Protein AF-E0S920-F1 (afdb_monomer_lite)

pLDDT: mean 70.61, std 15.28, range [35.0, 89.88]

Secondary structure (DSSP, 8-state):
--HHHHHHH-STTT-HHHHHHHHHH--TTHHHHHHHHTGGGGGGS-HHHHHHHHHHHHHTT-HHHHHHHHHHS-HHHHHHHHHHHHTT--HHHHHHHHHHHHHS---TT--S-THHHHHHHHHHHHHHHHHHHHHHT-

Sequence (138 aa):
MNQDMISKMVPFLSKKSILMLYGITRDPKYPVYIIRRYKARLNIIPTGKAAMLIQRAVDMERNDLVMEYLCHVPPGRMTRILLKLAENIEPEKTQHMISDLKKSNFCLMCSSNNRCEVIVARIENIVKNIRSYAYHCK

Foldseek 3Di:
DDPVVVVVPPLPPPDPVVVVVCVVVVDPCVSLVVCVVCLVCLVVQDLLSLLVNLVSCLVVVVLLNNLSSLLSDDPVSSLSSLVSNLVVDDLVSLVVSLVVLVVDPSPPPPPPDCSSVVSSVSSVVSSVVVVVCVVVVD

Organism: Encephalitozoon intestinalis (strain ATCC 50506) (NCBI:txid876142)

Radius of gyration: 15.43 Å; chains: 1; bounding box: 40×39×41 Å

Structure (mmCIF, N/CA/C/O backbone):
data_AF-E0S920-F1
#
_entry.id   AF-E0S920-F1
#
loop_
_atom_site.group_PDB
_atom_site.id
_atom_site.type_symbol
_atom_site.label_atom_id
_atom_site.label_alt_id
_atom_site.label_comp_id
_atom_site.label_asym_id
_atom_site.label_entity_id
_atom_site.label_seq_id
_atom_site.pdbx_PDB_ins_code
_atom_site.Cartn_x
_atom_site.Cartn_y
_atom_site.Cartn_z
_atom_site.occupancy
_atom_site.B_iso_or_equiv
_atom_site.auth_seq_id
_atom_site.auth_comp_id
_atom_site.auth_asym_id
_atom_site.auth_atom_id
_atom_site.pdbx_PDB_model_num
ATOM 1 N N . MET A 1 1 ? 9.254 -13.923 -26.650 1.00 37.19 1 MET A N 1
ATOM 2 C CA . MET A 1 1 ? 9.203 -13.753 -25.177 1.00 37.19 1 MET A CA 1
ATOM 3 C C . MET A 1 1 ? 7.895 -13.042 -24.827 1.00 37.19 1 MET A C 1
ATOM 5 O O . MET A 1 1 ? 7.755 -11.861 -25.114 1.00 37.19 1 MET A O 1
ATOM 9 N N . ASN A 1 2 ? 6.897 -13.795 -24.349 1.00 35.16 2 ASN A N 1
ATOM 10 C CA . ASN A 1 2 ? 5.480 -13.401 -24.329 1.00 35.16 2 ASN A CA 1
ATOM 11 C C . ASN A 1 2 ? 5.179 -12.209 -23.403 1.00 35.16 2 ASN A C 1
ATOM 13 O O . ASN A 1 2 ? 5.317 -12.312 -22.182 1.00 35.16 2 ASN A O 1
ATOM 17 N N . GLN A 1 3 ? 4.652 -11.119 -23.976 1.00 35.22 3 GLN A N 1
ATOM 18 C CA . GLN A 1 3 ? 4.029 -9.996 -23.251 1.00 35.22 3 GLN A CA 1
ATOM 19 C C . GLN A 1 3 ? 2.905 -10.457 -22.299 1.00 35.22 3 GLN A C 1
ATOM 21 O O . GLN A 1 3 ? 2.606 -9.794 -21.307 1.00 35.22 3 GLN A O 1
ATOM 26 N N . ASP A 1 4 ? 2.368 -11.653 -22.531 1.00 36.84 4 ASP A N 1
ATOM 27 C CA . ASP A 1 4 ? 1.333 -12.284 -21.720 1.00 36.84 4 ASP A CA 1
ATOM 28 C C . ASP A 1 4 ? 1.841 -12.842 -20.367 1.00 36.84 4 ASP A C 1
ATOM 30 O O . ASP A 1 4 ? 1.094 -12.939 -19.398 1.00 36.84 4 ASP A O 1
ATOM 34 N N . MET A 1 5 ? 3.141 -13.133 -20.217 1.00 35.00 5 MET A N 1
ATOM 35 C CA . MET A 1 5 ? 3.720 -13.471 -18.899 1.00 35.00 5 MET A CA 1
ATOM 36 C C . MET A 1 5 ? 3.866 -12.234 -18.002 1.00 35.00 5 MET A C 1
ATOM 38 O O . MET A 1 5 ? 3.757 -12.312 -16.777 1.00 35.00 5 MET A O 1
ATOM 42 N N . ILE A 1 6 ? 4.075 -11.076 -18.625 1.00 37.22 6 ILE A N 1
ATOM 43 C CA . ILE A 1 6 ? 4.270 -9.789 -17.959 1.00 37.22 6 ILE A CA 1
ATOM 44 C C . ILE A 1 6 ? 2.939 -9.261 -17.415 1.00 37.22 6 ILE A C 1
ATOM 46 O O . ILE A 1 6 ? 2.887 -8.801 -16.275 1.00 37.22 6 ILE A O 1
ATOM 50 N N . SER A 1 7 ? 1.853 -9.395 -18.179 1.00 39.38 7 SER A N 1
ATOM 51 C CA . SER A 1 7 ? 0.493 -9.104 -17.707 1.00 39.38 7 SER A CA 1
ATOM 52 C C . SER A 1 7 ? 0.042 -10.091 -16.618 1.00 39.38 7 SER A C 1
ATOM 54 O O . SER A 1 7 ? -0.734 -9.730 -15.727 1.00 39.38 7 SER A O 1
ATOM 56 N N . LYS A 1 8 ? 0.562 -11.330 -16.632 1.00 41.28 8 LYS A N 1
ATOM 57 C CA . LYS A 1 8 ? 0.191 -12.382 -15.676 1.00 41.28 8 LYS A CA 1
ATOM 58 C C . LYS A 1 8 ? 0.922 -12.326 -14.331 1.00 41.28 8 LYS A C 1
ATOM 60 O O . LYS A 1 8 ? 0.288 -12.722 -13.354 1.00 41.28 8 LYS A O 1
ATOM 65 N N . MET A 1 9 ? 2.157 -11.821 -14.247 1.00 41.75 9 MET A N 1
ATOM 66 C CA . MET A 1 9 ? 2.924 -11.717 -12.986 1.00 41.75 9 MET A CA 1
ATOM 67 C C . MET A 1 9 ? 2.630 -10.455 -12.159 1.00 41.75 9 MET A C 1
ATOM 69 O O . MET A 1 9 ? 2.845 -10.447 -10.952 1.00 41.75 9 MET A O 1
ATOM 73 N N . VAL A 1 10 ? 2.111 -9.398 -12.786 1.00 43.41 10 VAL A N 1
ATOM 74 C CA . VAL A 1 10 ? 1.945 -8.072 -12.165 1.00 43.41 10 VAL A CA 1
ATOM 75 C C . VAL A 1 10 ? 0.647 -7.846 -11.348 1.00 43.41 10 VAL A C 1
ATOM 77 O O . VAL A 1 10 ? 0.608 -6.869 -10.599 1.00 43.41 10 VAL A O 1
ATOM 80 N N . PRO A 1 11 ? -0.404 -8.703 -11.339 1.00 44.12 11 PRO A N 1
ATOM 81 C CA . PRO A 1 11 ? -1.454 -8.604 -10.327 1.00 44.12 11 PRO A CA 1
ATOM 82 C C . PRO A 1 11 ? -0.956 -9.260 -9.030 1.00 44.12 11 PRO A C 1
ATOM 84 O O . PRO A 1 11 ? -1.393 -10.341 -8.628 1.00 44.12 11 PRO A O 1
ATOM 87 N N . PHE A 1 12 ? 0.011 -8.590 -8.411 1.00 55.72 12 PHE A N 1
ATOM 88 C CA . PHE A 1 12 ? 0.543 -8.890 -7.092 1.00 55.72 12 PHE A CA 1
ATOM 89 C C . PHE A 1 12 ? -0.587 -9.056 -6.079 1.00 55.72 12 PHE A C 1
ATOM 91 O O . PHE A 1 12 ? -1.567 -8.339 -6.153 1.00 55.72 12 PHE A O 1
ATOM 98 N N . LEU A 1 13 ? -0.467 -10.021 -5.165 1.00 47.47 13 LEU A N 1
ATOM 99 C CA . LEU A 1 13 ? -1.392 -10.309 -4.050 1.00 47.47 13 LEU A CA 1
ATOM 100 C C . LEU A 1 13 ? -2.750 -10.949 -4.392 1.00 47.47 13 LEU A C 1
ATOM 102 O O . LEU A 1 13 ? -3.493 -11.311 -3.486 1.00 47.47 13 LEU A O 1
ATOM 106 N N . SER A 1 14 ? -3.091 -11.176 -5.665 1.00 43.31 14 SER A N 1
ATOM 107 C CA . SER A 1 14 ? -4.359 -11.855 -6.021 1.00 43.31 14 SER A CA 1
ATOM 108 C C . SER A 1 14 ? -4.222 -13.224 -6.675 1.00 43.31 14 SER A C 1
ATOM 110 O O . SER A 1 14 ? -5.213 -13.944 -6.775 1.00 43.31 14 SER A O 1
ATOM 112 N N . LYS A 1 15 ? -3.015 -13.629 -7.082 1.00 45.66 15 LYS A N 1
ATOM 113 C CA . LYS A 1 15 ? -2.812 -14.902 -7.781 1.00 45.66 15 LYS A CA 1
ATOM 114 C C . LYS A 1 15 ? -2.183 -15.969 -6.894 1.00 45.66 15 LYS A C 1
ATOM 116 O O . LYS A 1 15 ? -1.077 -15.788 -6.385 1.00 45.66 15 LYS A O 1
ATOM 121 N N . LYS A 1 16 ? -2.850 -17.132 -6.838 1.00 48.25 16 LYS A N 1
ATOM 122 C CA . LYS A 1 16 ? -2.360 -18.382 -6.227 1.00 48.25 16 LYS A CA 1
ATOM 123 C C . LYS A 1 16 ? -0.924 -18.729 -6.645 1.00 48.25 16 LYS A C 1
ATOM 125 O O . LYS A 1 16 ? -0.192 -19.282 -5.843 1.00 48.25 16 LYS A O 1
ATOM 130 N N . SER A 1 17 ? -0.486 -18.345 -7.846 1.00 42.59 17 SER A N 1
ATOM 131 C CA . SER A 1 17 ? 0.857 -18.629 -8.370 1.00 42.59 17 SER A CA 1
ATOM 132 C C . SER A 1 17 ? 2.008 -17.961 -7.604 1.00 42.59 17 SER A C 1
ATOM 134 O O . SER A 1 17 ? 3.099 -18.517 -7.575 1.00 42.59 17 SER A O 1
ATOM 136 N N . ILE A 1 18 ? 1.805 -16.797 -6.971 1.00 51.28 18 ILE A N 1
ATOM 137 C CA . ILE A 1 18 ? 2.854 -16.161 -6.147 1.00 51.28 18 ILE A CA 1
ATOM 138 C C . ILE A 1 18 ? 2.881 -16.759 -4.737 1.00 51.28 18 ILE A C 1
ATOM 140 O O . ILE A 1 18 ? 3.962 -16.988 -4.208 1.00 51.28 18 ILE A O 1
ATOM 144 N N . LEU A 1 19 ? 1.719 -17.086 -4.158 1.00 51.38 19 LEU A N 1
ATOM 145 C CA . LEU A 1 19 ? 1.653 -17.876 -2.919 1.00 51.38 19 LEU A CA 1
ATOM 146 C C . LEU A 1 19 ? 2.282 -19.264 -3.118 1.00 51.38 19 LEU A C 1
ATOM 148 O O . LEU A 1 19 ? 2.999 -19.749 -2.251 1.00 51.38 19 LEU A O 1
ATOM 152 N N . MET A 1 20 ? 2.083 -19.863 -4.294 1.00 42.72 20 MET A N 1
ATOM 153 C CA . MET A 1 20 ? 2.719 -21.115 -4.699 1.00 42.72 20 MET A CA 1
ATOM 154 C C . MET A 1 20 ? 4.235 -20.952 -4.870 1.00 42.72 20 MET A C 1
ATOM 156 O O . MET A 1 20 ? 4.979 -21.809 -4.416 1.00 42.72 20 MET A O 1
ATOM 160 N N . LEU A 1 21 ? 4.714 -19.839 -5.440 1.00 43.28 21 LEU A N 1
ATOM 161 C CA . LEU A 1 21 ? 6.151 -19.538 -5.508 1.00 43.28 21 LEU A CA 1
ATOM 162 C C . LEU A 1 21 ? 6.765 -19.288 -4.127 1.00 43.28 21 LEU A C 1
ATOM 164 O O . LEU A 1 21 ? 7.860 -19.772 -3.894 1.00 43.28 21 LEU A O 1
ATOM 168 N N . TYR A 1 22 ? 6.069 -18.619 -3.203 1.00 48.78 22 TYR A N 1
ATOM 169 C CA . TYR A 1 22 ? 6.479 -18.538 -1.793 1.00 48.78 22 TYR A CA 1
ATOM 170 C C . TYR A 1 22 ? 6.554 -19.932 -1.151 1.00 48.78 22 TYR A C 1
ATOM 172 O O . TYR A 1 22 ? 7.521 -20.241 -0.461 1.00 48.78 22 TYR A O 1
ATOM 180 N N . GLY A 1 23 ? 5.588 -20.808 -1.447 1.00 47.50 23 GLY A N 1
ATOM 181 C CA . GLY A 1 23 ? 5.624 -22.211 -1.028 1.00 47.50 23 GLY A CA 1
ATOM 182 C C . GLY A 1 23 ? 6.806 -23.003 -1.607 1.00 47.50 23 GLY A C 1
ATOM 183 O O . GLY A 1 23 ? 7.342 -23.870 -0.923 1.00 47.50 23 GLY A O 1
ATOM 184 N N . ILE A 1 24 ? 7.243 -22.683 -2.832 1.00 44.62 24 ILE A N 1
ATOM 185 C CA . ILE A 1 24 ? 8.375 -23.331 -3.518 1.00 44.62 24 ILE A CA 1
ATOM 186 C C . ILE A 1 24 ? 9.725 -22.778 -3.037 1.00 44.62 24 ILE A C 1
ATOM 188 O O . ILE A 1 24 ? 10.650 -23.548 -2.803 1.00 44.62 24 ILE A O 1
ATOM 192 N N . THR A 1 25 ? 9.865 -21.457 -2.896 1.00 54.66 25 THR A N 1
ATOM 193 C CA . THR A 1 25 ? 11.141 -20.820 -2.535 1.00 54.66 25 THR A CA 1
ATOM 194 C C . THR A 1 25 ? 11.388 -20.798 -1.032 1.00 54.66 25 THR A C 1
ATOM 196 O O . THR A 1 25 ? 12.537 -20.661 -0.621 1.00 54.66 25 THR A O 1
ATOM 199 N N . ARG A 1 26 ? 10.327 -20.888 -0.212 1.00 58.44 26 ARG A N 1
ATOM 200 C CA . ARG A 1 26 ? 10.336 -20.654 1.245 1.00 58.44 26 ARG A CA 1
ATOM 201 C C . ARG A 1 26 ? 10.975 -19.323 1.667 1.00 58.44 26 ARG A C 1
ATOM 203 O O . ARG A 1 26 ? 11.236 -19.120 2.849 1.00 58.44 26 ARG A O 1
ATOM 210 N N . ASP A 1 27 ? 11.202 -18.403 0.731 1.00 65.44 27 ASP A N 1
ATOM 211 C CA . ASP A 1 27 ? 11.826 -17.114 1.006 1.00 65.44 27 ASP A CA 1
ATOM 212 C C . ASP A 1 27 ? 10.738 -16.048 1.234 1.00 65.44 27 ASP A C 1
ATOM 214 O O . ASP A 1 27 ? 10.072 -15.628 0.276 1.00 65.44 27 ASP A O 1
ATOM 218 N N . PRO A 1 28 ? 10.547 -15.563 2.478 1.00 64.44 28 PRO A N 1
ATOM 219 C CA . PRO A 1 28 ? 9.558 -14.532 2.789 1.00 64.44 28 PRO A CA 1
ATOM 220 C C . PRO A 1 28 ? 9.831 -13.195 2.094 1.00 64.44 28 PRO A C 1
ATOM 222 O O . PRO A 1 28 ? 8.894 -12.411 1.908 1.00 64.44 28 PRO A O 1
ATOM 225 N N . LYS A 1 29 ? 11.069 -12.953 1.647 1.00 71.38 29 LYS A N 1
ATOM 226 C CA . LYS A 1 29 ? 11.484 -11.734 0.944 1.00 71.38 29 LYS A CA 1
ATOM 227 C C . LYS A 1 29 ? 11.280 -11.820 -0.570 1.00 71.38 29 LYS A C 1
ATOM 229 O O . LYS A 1 29 ? 11.318 -10.789 -1.242 1.00 71.38 29 LYS A O 1
ATOM 234 N N . TYR A 1 30 ? 10.991 -13.002 -1.122 1.00 68.31 30 TYR A N 1
ATOM 235 C CA . TYR A 1 30 ? 10.772 -13.198 -2.561 1.00 68.31 30 TYR A CA 1
ATOM 236 C C . TYR A 1 30 ? 9.779 -12.197 -3.188 1.00 68.31 30 TYR A C 1
ATOM 238 O O . TYR A 1 30 ? 10.106 -11.601 -4.219 1.00 68.31 30 TYR A O 1
ATOM 246 N N . PRO A 1 31 ? 8.605 -11.914 -2.586 1.00 68.94 31 PRO A N 1
ATOM 247 C CA . PRO A 1 31 ? 7.665 -10.961 -3.173 1.00 68.94 31 PRO A CA 1
ATOM 248 C C . PRO A 1 31 ? 8.221 -9.525 -3.234 1.00 68.94 31 PRO A C 1
ATOM 250 O O . PRO A 1 31 ? 7.982 -8.831 -4.223 1.00 68.94 31 PRO A O 1
ATOM 253 N N . VAL A 1 32 ? 9.031 -9.108 -2.252 1.00 71.75 32 VAL A N 1
ATOM 254 C CA . VAL A 1 32 ? 9.720 -7.802 -2.237 1.00 71.75 32 VAL A CA 1
ATOM 255 C C . VAL A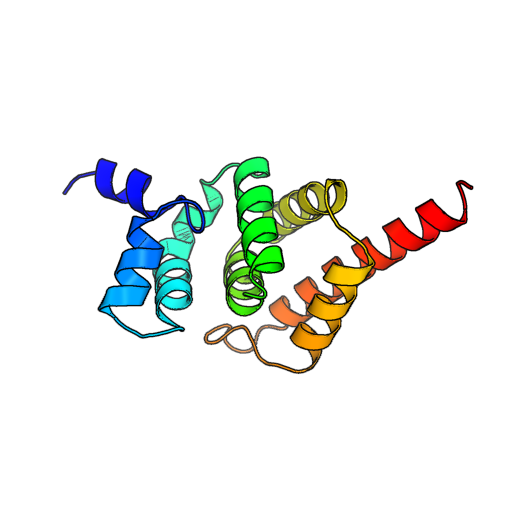 1 32 ? 10.679 -7.690 -3.428 1.00 71.75 32 VAL A C 1
ATOM 257 O O . VAL A 1 32 ? 10.653 -6.704 -4.170 1.00 71.75 32 VAL A O 1
ATOM 260 N N . TYR A 1 33 ? 11.474 -8.735 -3.691 1.00 70.88 33 TYR A N 1
ATOM 261 C CA . TYR A 1 33 ? 12.396 -8.762 -4.833 1.00 70.88 33 TYR A CA 1
ATOM 262 C C . TYR A 1 33 ? 11.679 -8.613 -6.178 1.00 70.88 33 TYR A C 1
ATOM 264 O O . TYR A 1 33 ? 12.175 -7.927 -7.078 1.00 70.88 33 TYR A O 1
ATOM 272 N N . ILE A 1 34 ? 10.503 -9.227 -6.331 1.00 68.62 34 ILE A N 1
ATOM 273 C CA . ILE A 1 34 ? 9.734 -9.133 -7.573 1.00 68.62 34 ILE A CA 1
ATOM 274 C C . ILE A 1 34 ? 9.169 -7.709 -7.752 1.00 68.62 34 ILE A C 1
ATOM 276 O O . ILE A 1 34 ? 9.266 -7.177 -8.859 1.00 68.62 34 ILE A O 1
ATOM 280 N N . ILE A 1 35 ? 8.665 -7.045 -6.698 1.00 70.81 35 ILE A N 1
ATOM 281 C CA . ILE A 1 35 ? 8.203 -5.638 -6.781 1.00 70.81 35 ILE A CA 1
ATOM 282 C C . ILE A 1 35 ? 9.340 -4.750 -7.289 1.00 70.81 35 ILE A C 1
ATOM 284 O O . ILE A 1 35 ? 9.169 -4.000 -8.254 1.00 70.81 35 ILE A O 1
ATOM 288 N N . ARG A 1 36 ? 10.532 -4.907 -6.708 1.00 71.56 36 ARG A N 1
ATOM 289 C CA . ARG A 1 36 ? 11.733 -4.173 -7.112 1.00 71.56 36 ARG A CA 1
ATOM 290 C C . ARG A 1 36 ? 12.100 -4.418 -8.575 1.00 71.56 36 ARG A C 1
ATOM 292 O O . ARG A 1 36 ? 12.338 -3.463 -9.318 1.00 71.56 36 ARG A O 1
ATOM 299 N N . ARG A 1 37 ? 12.134 -5.684 -9.009 1.00 71.25 37 ARG A N 1
ATOM 300 C CA . ARG A 1 37 ? 12.496 -6.066 -10.387 1.00 71.25 37 ARG A CA 1
ATOM 301 C C . ARG A 1 37 ? 11.558 -5.447 -11.422 1.00 71.25 37 ARG A C 1
ATOM 303 O O . ARG A 1 37 ? 11.991 -5.127 -12.526 1.00 71.25 37 ARG A O 1
ATOM 310 N N . TYR A 1 38 ? 10.295 -5.243 -11.061 1.00 70.88 38 TYR A N 1
ATOM 311 C CA . TYR A 1 38 ? 9.275 -4.697 -11.952 1.00 70.88 38 TYR A CA 1
ATOM 312 C C . TYR A 1 38 ? 8.844 -3.267 -11.596 1.00 70.88 38 TYR A C 1
ATOM 314 O O . TYR A 1 38 ? 7.795 -2.822 -12.064 1.00 70.88 38 TYR A O 1
ATOM 322 N N . LYS A 1 39 ? 9.672 -2.504 -10.861 1.00 73.62 39 LYS A N 1
ATOM 323 C CA . LYS A 1 39 ? 9.363 -1.130 -10.416 1.00 73.62 39 LYS A CA 1
ATOM 324 C C . LYS A 1 39 ? 8.876 -0.199 -11.534 1.00 73.62 39 LYS A C 1
ATOM 326 O O . LYS A 1 39 ? 7.908 0.533 -11.360 1.00 73.62 39 LYS A O 1
ATOM 331 N N . ALA A 1 40 ? 9.474 -0.292 -12.726 1.00 69.44 40 ALA A N 1
ATOM 332 C CA . ALA A 1 40 ? 9.106 0.527 -13.887 1.00 69.44 40 ALA A CA 1
ATOM 333 C C . ALA A 1 40 ? 7.659 0.292 -14.365 1.00 69.44 40 ALA A C 1
ATOM 335 O O . ALA A 1 40 ? 7.064 1.151 -15.009 1.00 69.44 40 ALA A O 1
ATOM 336 N N . ARG A 1 41 ? 7.073 -0.865 -14.034 1.00 69.56 41 ARG A N 1
ATOM 337 C CA . ARG A 1 41 ? 5.721 -1.265 -14.447 1.00 69.56 41 ARG A CA 1
ATOM 338 C C . ARG A 1 41 ? 4.650 -0.968 -13.403 1.00 69.56 41 ARG A C 1
ATOM 340 O O . ARG A 1 41 ? 3.468 -1.047 -13.728 1.00 69.56 41 ARG A O 1
ATOM 347 N N . LEU A 1 42 ? 5.027 -0.566 -12.187 1.00 69.94 42 LEU A N 1
ATOM 348 C CA . LEU A 1 42 ? 4.069 -0.205 -11.132 1.00 69.94 42 LEU A CA 1
ATOM 349 C C . LEU A 1 42 ? 3.188 0.988 -11.543 1.00 69.94 42 LEU A C 1
ATOM 351 O O . LEU A 1 42 ? 2.031 1.099 -11.138 1.00 69.94 42 LEU A O 1
ATOM 355 N N . ASN A 1 43 ? 3.699 1.839 -12.437 1.00 70.69 43 ASN A N 1
ATOM 356 C CA . ASN A 1 43 ? 2.977 2.987 -12.990 1.00 70.69 43 ASN A CA 1
ATOM 357 C C . ASN A 1 43 ? 1.870 2.624 -13.983 1.00 70.69 43 ASN A C 1
ATOM 359 O O . ASN A 1 43 ? 1.048 3.477 -14.313 1.00 70.69 43 ASN A O 1
ATOM 363 N N . ILE A 1 44 ? 1.825 1.377 -14.443 1.00 75.44 44 ILE A N 1
ATOM 364 C CA . ILE A 1 44 ? 0.837 0.909 -15.418 1.00 75.44 44 ILE A CA 1
ATOM 365 C C . ILE A 1 44 ? -0.406 0.360 -14.695 1.00 75.44 44 ILE A C 1
ATOM 367 O O . ILE A 1 44 ? -1.503 0.367 -15.243 1.00 75.44 44 ILE A O 1
ATOM 371 N N . ILE A 1 45 ? -0.271 -0.066 -13.433 1.00 74.00 45 ILE A N 1
ATOM 372 C CA . ILE A 1 45 ? -1.358 -0.675 -12.649 1.00 74.0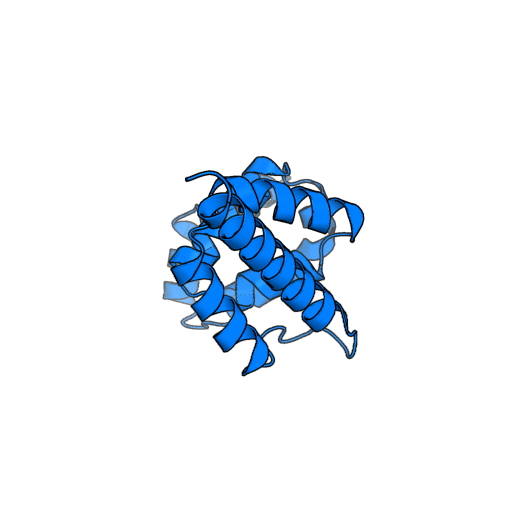0 45 ILE A CA 1
ATOM 373 C C . ILE A 1 45 ? -2.394 0.387 -12.256 1.00 74.00 45 ILE A C 1
ATOM 375 O O . ILE A 1 45 ? -2.036 1.262 -11.471 1.00 74.00 45 ILE A O 1
ATOM 379 N N . PRO A 1 46 ? -3.666 0.316 -12.688 1.00 82.75 46 PRO A N 1
ATOM 380 C CA . PRO A 1 46 ? -4.683 1.318 -12.353 1.00 82.75 46 PRO A CA 1
ATOM 381 C C . PRO A 1 46 ? -4.755 1.634 -10.852 1.00 82.75 46 PRO A C 1
ATOM 383 O O . PRO A 1 46 ? -4.661 0.726 -10.028 1.00 82.75 46 PRO A O 1
ATOM 386 N N . THR A 1 47 ? -4.958 2.906 -10.490 1.00 84.44 47 THR A N 1
ATOM 387 C CA . THR A 1 47 ? -4.925 3.384 -9.092 1.00 84.44 47 THR A CA 1
ATOM 388 C C . THR A 1 47 ? -5.843 2.585 -8.166 1.00 84.44 47 THR A C 1
ATOM 390 O O . THR A 1 47 ? -5.402 2.170 -7.100 1.00 84.44 47 THR A O 1
ATOM 393 N N . GLY A 1 48 ? -7.085 2.307 -8.583 1.00 79.00 48 GLY A N 1
ATOM 394 C CA . GLY A 1 48 ? -8.028 1.514 -7.783 1.00 79.00 48 GLY A CA 1
ATOM 395 C C . GLY A 1 48 ? -7.551 0.082 -7.545 1.00 79.00 48 GLY A C 1
ATOM 396 O O . GLY A 1 48 ? -7.629 -0.425 -6.431 1.00 79.00 48 GLY A O 1
ATOM 397 N N . LYS A 1 49 ? -6.952 -0.543 -8.566 1.00 76.88 49 LYS A N 1
ATOM 398 C CA . LYS A 1 49 ? -6.349 -1.870 -8.424 1.00 76.88 49 LYS A CA 1
ATOM 399 C C . LYS A 1 49 ? -5.150 -1.820 -7.480 1.00 76.88 49 LYS A C 1
ATOM 401 O O . LYS A 1 49 ? -5.058 -2.661 -6.603 1.00 76.88 49 LYS A O 1
ATOM 406 N N . ALA A 1 50 ? -4.267 -0.833 -7.619 1.00 80.19 50 ALA A N 1
ATOM 407 C CA . ALA A 1 50 ? -3.122 -0.662 -6.725 1.00 80.19 50 ALA A CA 1
ATOM 408 C C . ALA A 1 50 ? -3.549 -0.479 -5.257 1.00 80.19 50 ALA A C 1
ATOM 410 O O . ALA A 1 50 ? -2.976 -1.123 -4.385 1.00 80.19 50 ALA A O 1
ATOM 411 N N . ALA A 1 51 ? -4.581 0.330 -4.998 1.00 82.38 51 ALA A N 1
ATOM 412 C CA . ALA A 1 51 ? -5.152 0.504 -3.664 1.00 82.38 51 ALA A CA 1
ATOM 413 C C . ALA A 1 51 ? -5.694 -0.820 -3.101 1.00 82.38 51 ALA A C 1
ATOM 415 O O . ALA A 1 51 ? -5.316 -1.210 -2.006 1.00 82.38 51 ALA A O 1
ATOM 416 N N . MET A 1 52 ? -6.477 -1.573 -3.879 1.00 78.81 52 MET A N 1
ATOM 417 C CA . MET A 1 52 ? -6.975 -2.892 -3.464 1.00 78.81 52 MET A CA 1
ATOM 418 C C . MET A 1 52 ? -5.838 -3.877 -3.137 1.00 78.81 52 MET A C 1
ATOM 420 O O . MET A 1 52 ? -5.924 -4.638 -2.177 1.00 78.81 52 MET A O 1
ATOM 424 N N . LEU A 1 53 ? -4.763 -3.875 -3.933 1.00 74.50 53 LEU A N 1
ATOM 425 C CA . LEU A 1 53 ? -3.607 -4.734 -3.678 1.00 74.50 53 LEU A CA 1
ATOM 426 C C . LEU A 1 53 ? -2.895 -4.336 -2.385 1.00 74.50 53 LEU A C 1
ATOM 428 O O . LEU A 1 53 ? -2.590 -5.204 -1.577 1.00 74.50 53 LEU A O 1
ATOM 432 N N . ILE A 1 54 ? -2.670 -3.042 -2.170 1.00 79.19 54 ILE A N 1
ATOM 433 C CA . ILE A 1 54 ? -2.055 -2.552 -0.935 1.00 79.19 54 ILE A CA 1
ATOM 434 C C . ILE A 1 54 ? -2.929 -2.891 0.271 1.00 79.19 54 ILE A C 1
ATOM 436 O O . ILE A 1 54 ? -2.394 -3.413 1.239 1.00 79.19 54 ILE A O 1
ATOM 440 N N . GLN A 1 55 ? -4.249 -2.698 0.191 1.00 77.25 55 GLN A N 1
ATOM 441 C CA . GLN A 1 55 ? -5.164 -3.070 1.271 1.00 77.25 55 GLN A CA 1
ATOM 442 C C . GLN A 1 55 ? -5.027 -4.551 1.627 1.00 77.25 55 GLN A C 1
ATOM 444 O O . GLN A 1 55 ? -4.847 -4.889 2.788 1.00 77.25 55 GLN A O 1
ATOM 449 N N . ARG A 1 56 ? -4.967 -5.437 0.627 1.00 73.19 56 ARG A N 1
ATOM 450 C CA . ARG A 1 56 ? -4.743 -6.862 0.888 1.00 73.19 56 ARG A CA 1
ATOM 451 C C . ARG A 1 56 ? -3.387 -7.146 1.548 1.00 73.19 56 ARG A C 1
ATOM 453 O O . ARG A 1 56 ? -3.295 -8.075 2.338 1.00 73.19 56 ARG A O 1
ATOM 460 N N . ALA A 1 57 ? -2.331 -6.395 1.229 1.00 74.69 57 ALA A N 1
ATOM 461 C CA . ALA A 1 57 ? -1.060 -6.529 1.946 1.00 74.69 57 ALA A CA 1
ATOM 462 C C . ALA A 1 57 ? -1.187 -6.101 3.414 1.00 74.69 57 ALA A C 1
ATOM 464 O O . ALA A 1 57 ? -0.618 -6.776 4.266 1.00 74.69 57 ALA A O 1
ATOM 465 N N . VAL A 1 58 ? -1.949 -5.039 3.700 1.00 75.50 58 VAL A N 1
ATOM 466 C CA . VAL A 1 58 ? -2.266 -4.609 5.073 1.00 75.50 58 VAL A CA 1
ATOM 467 C C . VAL A 1 58 ? -3.031 -5.702 5.815 1.00 75.50 58 VAL A C 1
ATOM 469 O O . VAL A 1 58 ? -2.635 -6.073 6.913 1.00 75.50 58 VAL A O 1
ATOM 472 N N . ASP A 1 59 ? -4.056 -6.285 5.190 1.00 70.81 59 ASP A N 1
ATOM 473 C CA . ASP A 1 59 ? -4.860 -7.363 5.785 1.00 70.81 59 ASP A CA 1
ATOM 474 C C . ASP A 1 59 ? -4.035 -8.635 6.063 1.00 70.81 59 ASP A C 1
ATOM 476 O O . ASP A 1 59 ? -4.401 -9.451 6.903 1.00 70.81 59 ASP A O 1
ATOM 480 N N . MET A 1 60 ? -2.925 -8.818 5.342 1.00 70.62 60 MET A N 1
ATOM 481 C CA . MET A 1 60 ? -1.969 -9.912 5.536 1.00 70.62 60 MET A CA 1
ATOM 482 C C . MET A 1 60 ? -0.802 -9.541 6.467 1.00 70.62 60 MET A C 1
ATOM 484 O O . MET A 1 60 ? 0.150 -10.315 6.556 1.00 70.62 60 MET A O 1
ATOM 488 N N . GLU A 1 61 ? -0.817 -8.350 7.075 1.00 73.75 61 GLU A N 1
ATOM 489 C CA . GLU A 1 61 ? 0.272 -7.808 7.907 1.00 73.75 61 GLU A CA 1
ATOM 490 C C . GLU A 1 61 ? 1.628 -7.731 7.167 1.00 73.75 61 GLU A C 1
ATOM 492 O O . GLU A 1 61 ? 2.712 -7.708 7.752 1.00 73.75 61 GLU A O 1
ATOM 497 N N . ARG A 1 62 ? 1.590 -7.661 5.830 1.00 74.31 62 ARG A N 1
ATOM 498 C CA . ARG A 1 62 ? 2.762 -7.574 4.945 1.00 74.31 62 ARG A CA 1
ATOM 499 C C . ARG A 1 62 ? 3.158 -6.127 4.687 1.00 74.31 62 ARG A C 1
ATOM 501 O O . ARG A 1 62 ? 3.159 -5.640 3.552 1.00 74.31 62 ARG A O 1
ATOM 508 N N . ASN A 1 63 ? 3.527 -5.450 5.769 1.00 77.69 63 ASN A N 1
ATOM 509 C CA . ASN A 1 63 ? 3.933 -4.042 5.786 1.00 77.69 63 ASN A CA 1
ATOM 510 C C . ASN A 1 63 ? 5.169 -3.773 4.907 1.00 77.69 63 ASN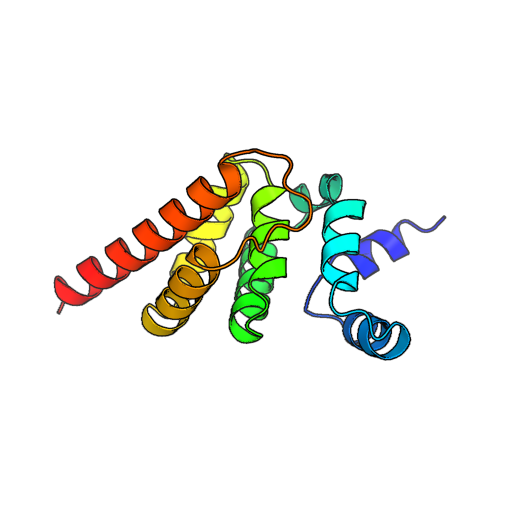 A C 1
ATOM 512 O O . ASN A 1 63 ? 5.296 -2.706 4.306 1.00 77.69 63 ASN A O 1
ATOM 516 N N . ASP A 1 64 ? 6.035 -4.774 4.747 1.00 73.69 64 ASP A N 1
ATOM 517 C CA . ASP A 1 64 ? 7.161 -4.769 3.811 1.00 73.69 64 ASP A CA 1
ATOM 518 C C . ASP A 1 64 ? 6.725 -4.557 2.353 1.00 73.69 64 ASP A C 1
ATOM 520 O O . ASP A 1 64 ? 7.328 -3.765 1.630 1.00 73.69 64 ASP A O 1
ATOM 524 N N . LEU A 1 65 ? 5.636 -5.199 1.920 1.00 76.56 65 LEU A N 1
ATOM 525 C CA . LEU A 1 65 ? 5.118 -5.070 0.555 1.00 76.56 65 LEU A CA 1
ATOM 526 C C . LEU A 1 65 ? 4.430 -3.730 0.322 1.00 76.56 65 LEU A C 1
ATOM 528 O O . LEU A 1 65 ? 4.574 -3.152 -0.758 1.00 76.56 65 LEU A O 1
ATOM 532 N N . VAL A 1 66 ? 3.711 -3.233 1.330 1.00 80.56 66 VAL A N 1
ATOM 533 C CA . VAL A 1 66 ? 3.095 -1.900 1.304 1.00 80.56 66 VAL A CA 1
ATOM 534 C C . VAL A 1 66 ? 4.173 -0.843 1.079 1.00 80.56 66 VAL A C 1
ATOM 536 O O . VAL A 1 66 ? 4.069 -0.031 0.154 1.00 80.56 66 VAL A O 1
ATOM 539 N N . MET A 1 67 ? 5.242 -0.900 1.876 1.00 82.62 67 MET A N 1
ATOM 540 C CA . MET A 1 67 ? 6.344 0.052 1.789 1.00 82.62 67 MET A CA 1
ATOM 541 C C . MET A 1 67 ? 7.114 -0.070 0.486 1.00 82.62 67 MET A C 1
ATOM 543 O O . MET A 1 67 ? 7.312 0.940 -0.186 1.00 82.62 67 MET A O 1
ATOM 547 N N . GLU A 1 68 ? 7.503 -1.281 0.082 1.00 79.19 68 GLU A N 1
ATOM 548 C CA . GLU A 1 68 ? 8.253 -1.476 -1.159 1.00 79.19 68 GLU A CA 1
ATOM 549 C C . GLU A 1 68 ? 7.450 -0.954 -2.363 1.00 79.19 68 GLU A C 1
ATOM 551 O O . GLU A 1 68 ? 7.984 -0.248 -3.218 1.00 79.19 68 GLU A O 1
ATOM 556 N N . TYR A 1 69 ? 6.139 -1.212 -2.414 1.00 81.94 69 TYR A N 1
ATOM 557 C CA . TYR A 1 69 ? 5.293 -0.720 -3.499 1.00 81.94 69 TYR A CA 1
ATOM 558 C C . TYR A 1 69 ? 5.200 0.813 -3.512 1.00 81.94 69 TYR A C 1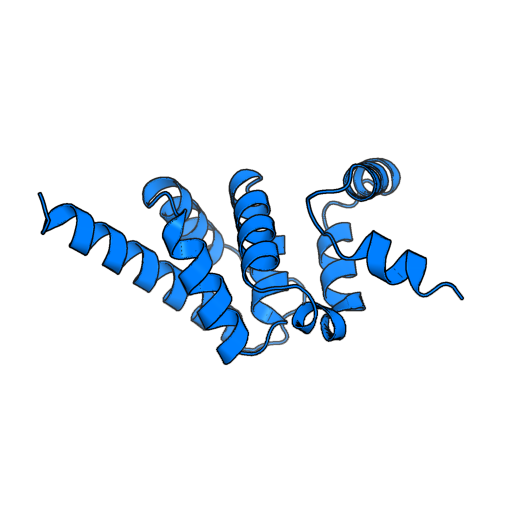
ATOM 560 O O . TYR A 1 69 ? 5.432 1.444 -4.550 1.00 81.94 69 TYR A O 1
ATOM 568 N N . LEU A 1 70 ? 4.859 1.429 -2.374 1.00 85.31 70 LEU A N 1
ATOM 569 C CA . LEU A 1 70 ? 4.659 2.878 -2.272 1.00 85.31 70 LEU A CA 1
ATOM 570 C C . LEU A 1 70 ? 5.963 3.664 -2.484 1.00 85.31 70 LEU A C 1
ATOM 572 O O . LEU A 1 70 ? 5.947 4.743 -3.083 1.00 85.31 70 LEU A O 1
ATOM 576 N N . CYS A 1 71 ? 7.102 3.105 -2.077 1.00 84.31 71 CYS A N 1
ATOM 577 C CA . CYS A 1 71 ? 8.416 3.702 -2.296 1.00 84.31 71 CYS A CA 1
ATOM 578 C C . CYS A 1 71 ? 8.812 3.765 -3.776 1.00 84.31 71 CYS A C 1
ATOM 580 O O . CYS A 1 71 ? 9.513 4.695 -4.177 1.00 84.31 71 CYS A O 1
ATOM 582 N N . HIS A 1 72 ? 8.351 2.832 -4.610 1.00 80.62 72 HIS A N 1
ATOM 583 C CA . HIS A 1 72 ? 8.752 2.775 -6.022 1.00 80.62 72 HIS A CA 1
ATOM 584 C C . HIS A 1 72 ? 7.791 3.478 -6.990 1.00 80.62 72 HIS A C 1
ATOM 586 O O . HIS A 1 72 ? 8.140 3.668 -8.156 1.00 80.62 72 HIS A O 1
ATOM 592 N N . VAL A 1 73 ? 6.609 3.912 -6.541 1.00 83.56 73 VAL A N 1
ATOM 593 C CA . VAL A 1 73 ? 5.674 4.697 -7.372 1.00 83.56 73 VAL A CA 1
ATOM 594 C C . VAL A 1 73 ? 5.924 6.207 -7.251 1.00 83.56 73 VAL A C 1
ATOM 596 O O . VAL A 1 73 ? 6.216 6.681 -6.158 1.00 83.56 73 VAL A O 1
ATOM 599 N N . PRO A 1 74 ? 5.773 7.016 -8.320 1.00 86.38 74 PRO A N 1
ATOM 600 C CA . PRO A 1 74 ? 5.959 8.467 -8.294 1.00 86.38 74 PRO A CA 1
ATOM 601 C C . PRO A 1 74 ? 5.098 9.177 -7.234 1.00 86.38 74 PRO A C 1
ATOM 603 O O . PRO A 1 74 ? 3.963 8.751 -7.009 1.00 86.38 74 PRO A O 1
ATOM 606 N N . PRO A 1 75 ? 5.552 10.304 -6.645 1.00 85.81 75 PRO A N 1
ATOM 607 C CA . PRO A 1 75 ? 4.864 10.958 -5.521 1.00 85.81 75 PRO A CA 1
ATOM 608 C C . PRO A 1 75 ? 3.403 11.350 -5.798 1.00 85.81 75 PRO A C 1
ATOM 610 O O . PRO A 1 75 ? 2.524 11.160 -4.953 1.00 85.81 75 PRO A O 1
ATOM 613 N N . GLY A 1 76 ? 3.114 11.848 -7.006 1.00 87.81 76 GLY A N 1
ATOM 614 C CA . GLY A 1 76 ? 1.745 12.179 -7.412 1.00 87.81 76 GLY A CA 1
ATOM 615 C C . GLY A 1 76 ? 0.847 10.942 -7.506 1.00 87.81 76 GLY A C 1
ATOM 616 O O . GLY A 1 76 ? -0.307 10.971 -7.083 1.00 87.81 76 GLY A O 1
ATOM 617 N N . ARG A 1 77 ? 1.388 9.818 -7.993 1.00 87.88 77 ARG A N 1
ATOM 618 C CA . ARG A 1 77 ? 0.662 8.544 -8.064 1.00 87.88 77 ARG A CA 1
ATOM 619 C C . ARG A 1 77 ? 0.446 7.951 -6.676 1.00 87.88 77 ARG A C 1
ATOM 621 O O . ARG A 1 77 ? -0.665 7.534 -6.374 1.00 87.88 77 ARG A O 1
ATOM 628 N N . MET A 1 78 ? 1.483 7.960 -5.842 1.00 89.69 78 MET A N 1
ATOM 629 C CA . MET A 1 78 ? 1.430 7.541 -4.442 1.00 89.69 78 MET A CA 1
ATOM 630 C C . MET A 1 78 ? 0.289 8.248 -3.708 1.00 89.69 78 MET A C 1
ATOM 632 O O . MET A 1 78 ? -0.549 7.588 -3.111 1.00 89.69 78 MET A O 1
ATOM 636 N N . THR A 1 79 ? 0.195 9.576 -3.834 1.00 88.75 79 THR A N 1
ATOM 637 C CA . THR A 1 79 ? -0.883 10.364 -3.212 1.00 88.75 79 THR A CA 1
ATOM 638 C C . THR A 1 79 ? -2.268 9.894 -3.659 1.00 88.75 79 THR A C 1
ATOM 640 O O . THR A 1 79 ? -3.131 9.673 -2.820 1.00 88.75 79 THR A O 1
ATOM 643 N N . ARG A 1 80 ? -2.485 9.671 -4.963 1.00 89.88 80 ARG A N 1
ATOM 644 C CA . ARG A 1 80 ? -3.779 9.177 -5.473 1.00 89.88 80 ARG A CA 1
ATOM 645 C C . ARG A 1 80 ? -4.115 7.775 -4.964 1.00 89.88 80 ARG A C 1
ATOM 647 O O . ARG A 1 80 ? -5.274 7.496 -4.685 1.00 89.88 80 ARG A O 1
ATOM 654 N N . ILE A 1 81 ? -3.116 6.900 -4.856 1.00 88.44 81 ILE A N 1
ATOM 655 C CA . ILE A 1 81 ? -3.285 5.550 -4.306 1.00 88.44 81 ILE A CA 1
ATOM 656 C C . ILE A 1 81 ? -3.661 5.630 -2.823 1.00 88.44 81 ILE A C 1
ATOM 658 O O . ILE A 1 81 ? -4.606 4.971 -2.412 1.00 88.44 81 ILE A O 1
ATOM 662 N N . LEU A 1 82 ? -2.969 6.465 -2.044 1.00 88.50 82 LEU A N 1
ATOM 663 C CA . LEU A 1 82 ? -3.245 6.677 -0.622 1.00 88.50 82 LEU A CA 1
ATOM 664 C C . LEU A 1 82 ? -4.635 7.280 -0.376 1.00 88.50 82 LEU A C 1
ATOM 666 O O . LEU A 1 82 ? -5.338 6.828 0.519 1.00 88.50 82 LEU A O 1
ATOM 670 N N . LEU A 1 83 ? -5.064 8.243 -1.195 1.00 87.69 83 LEU A N 1
ATOM 671 C CA . LEU A 1 83 ? -6.429 8.780 -1.134 1.00 87.69 83 LEU A CA 1
ATOM 672 C C . LEU A 1 83 ? -7.473 7.701 -1.437 1.00 87.69 83 LEU A C 1
ATOM 674 O O . LEU A 1 83 ? -8.495 7.634 -0.769 1.00 87.69 83 LEU A O 1
ATOM 678 N N . LYS A 1 84 ? -7.201 6.824 -2.410 1.00 88.44 84 LYS A N 1
ATOM 679 C CA . LYS A 1 84 ? -8.108 5.717 -2.731 1.00 88.44 84 LYS A CA 1
ATOM 680 C C . LYS A 1 84 ? -8.133 4.641 -1.642 1.00 88.44 84 LYS A C 1
ATOM 682 O O . LYS A 1 84 ? -9.167 4.026 -1.415 1.00 88.44 84 LYS A O 1
ATOM 687 N N . LEU A 1 85 ? -7.008 4.422 -0.965 1.00 85.19 85 LEU A N 1
ATOM 688 C CA . LEU A 1 85 ? -6.931 3.567 0.221 1.00 85.19 85 LEU A CA 1
ATOM 689 C C . LEU A 1 85 ? -7.761 4.141 1.370 1.00 85.19 85 LEU A C 1
ATOM 691 O O . LEU A 1 85 ? -8.489 3.388 2.001 1.00 85.19 85 LEU A O 1
ATOM 695 N N . ALA A 1 86 ? -7.711 5.460 1.589 1.00 83.50 86 ALA A N 1
ATOM 696 C CA . ALA A 1 86 ? -8.449 6.150 2.649 1.00 83.50 86 ALA A CA 1
ATOM 697 C C . ALA A 1 86 ? -9.957 5.855 2.653 1.00 83.50 86 ALA A C 1
ATOM 699 O O . ALA A 1 86 ? -10.553 5.815 3.723 1.00 83.50 86 ALA A O 1
ATOM 700 N N . GLU A 1 87 ? -10.553 5.586 1.489 1.00 82.94 87 GLU A N 1
ATOM 701 C CA . GLU A 1 87 ? -11.966 5.198 1.365 1.00 82.94 87 GLU A CA 1
ATOM 702 C C . GLU A 1 87 ? -12.307 3.869 2.068 1.00 82.94 87 GLU A C 1
ATOM 704 O O . GLU A 1 87 ? -13.464 3.639 2.396 1.00 82.94 87 GLU A O 1
ATOM 709 N N . ASN A 1 88 ? -11.322 2.992 2.284 1.00 78.00 88 ASN A N 1
ATOM 710 C CA . ASN A 1 88 ? -11.510 1.639 2.822 1.00 78.00 88 ASN A CA 1
ATOM 711 C C . ASN A 1 88 ? -10.692 1.389 4.101 1.00 78.00 88 ASN A C 1
ATOM 713 O O . ASN A 1 88 ? -10.603 0.256 4.569 1.00 78.00 88 ASN A O 1
ATOM 717 N N . ILE A 1 89 ? -10.052 2.427 4.647 1.00 79.31 89 ILE A N 1
ATOM 718 C CA . ILE A 1 89 ? -9.168 2.300 5.804 1.00 79.31 89 ILE A CA 1
ATOM 719 C C . ILE A 1 89 ? -9.989 2.123 7.083 1.00 79.31 89 ILE A C 1
ATOM 721 O O . ILE A 1 89 ? -10.781 2.985 7.460 1.00 79.31 89 ILE A O 1
ATOM 725 N N . GLU A 1 90 ? -9.703 1.045 7.811 1.00 81.62 90 GLU A N 1
ATOM 726 C CA . GLU A 1 90 ? -10.067 0.916 9.219 1.00 81.62 90 GLU A CA 1
ATOM 727 C C . GLU A 1 90 ? -9.007 1.637 10.079 1.00 81.62 90 GLU A C 1
ATOM 729 O O . GLU A 1 90 ? -7.832 1.231 10.083 1.00 81.62 90 GLU A O 1
ATOM 734 N N . PRO A 1 91 ? -9.365 2.714 10.811 1.00 77.88 91 PRO A N 1
ATOM 735 C CA . PRO A 1 91 ? -8.393 3.552 11.518 1.00 77.88 91 PRO A CA 1
ATOM 736 C C . PRO A 1 91 ? -7.611 2.825 12.616 1.00 77.88 91 PRO A C 1
ATOM 738 O O . PRO A 1 91 ? -6.528 3.271 12.990 1.00 77.88 91 PRO A O 1
ATOM 741 N N . GLU A 1 92 ? -8.160 1.751 13.177 1.00 78.81 92 GLU A N 1
ATOM 742 C CA . GLU A 1 92 ? -7.535 0.966 14.247 1.00 78.81 92 GLU A CA 1
ATOM 743 C C . GLU A 1 92 ? -6.445 0.044 13.690 1.00 78.81 92 GLU A C 1
ATOM 745 O O . GLU A 1 92 ? -5.283 0.165 14.082 1.00 78.81 92 GLU A O 1
ATOM 750 N N . LYS A 1 93 ? -6.780 -0.778 12.684 1.00 75.19 93 LYS A N 1
ATOM 751 C CA . LYS A 1 93 ? -5.821 -1.648 11.975 1.00 75.19 93 LYS A CA 1
ATOM 752 C C . LYS A 1 93 ? -4.675 -0.852 11.353 1.00 75.19 93 LYS A C 1
ATOM 754 O O . LYS A 1 93 ? -3.508 -1.224 11.453 1.00 75.19 93 LYS A O 1
ATOM 759 N N . THR A 1 94 ? -4.994 0.298 10.763 1.00 78.69 94 THR A N 1
ATOM 760 C CA . THR A 1 94 ? -3.989 1.146 10.103 1.00 78.69 94 THR A CA 1
ATOM 761 C C . THR A 1 94 ? -3.052 1.815 11.111 1.00 78.69 94 THR A C 1
ATOM 763 O O . THR A 1 94 ? -1.885 2.045 10.803 1.00 78.69 94 THR A O 1
ATOM 766 N N . GLN A 1 95 ? -3.512 2.081 12.338 1.00 80.44 95 GLN A N 1
ATOM 767 C CA . GLN A 1 95 ? -2.651 2.606 13.398 1.00 80.44 95 GLN A CA 1
ATOM 768 C C . GLN A 1 95 ? -1.618 1.575 13.853 1.00 80.44 95 GLN A C 1
ATOM 770 O O . GLN A 1 95 ? -0.455 1.936 14.023 1.00 80.44 95 GLN A O 1
ATOM 775 N N . HIS A 1 96 ? -2.021 0.309 14.001 1.00 78.62 96 HIS A N 1
ATOM 776 C CA . HIS A 1 96 ? -1.092 -0.783 14.300 1.00 78.62 96 HIS A CA 1
ATOM 777 C C . HIS A 1 96 ? -0.015 -0.889 13.216 1.00 78.62 96 HIS A C 1
ATOM 779 O O . HIS A 1 96 ? 1.176 -0.855 13.519 1.00 78.62 96 HIS A O 1
ATOM 785 N N . MET A 1 97 ? -0.429 -0.875 11.945 1.00 81.0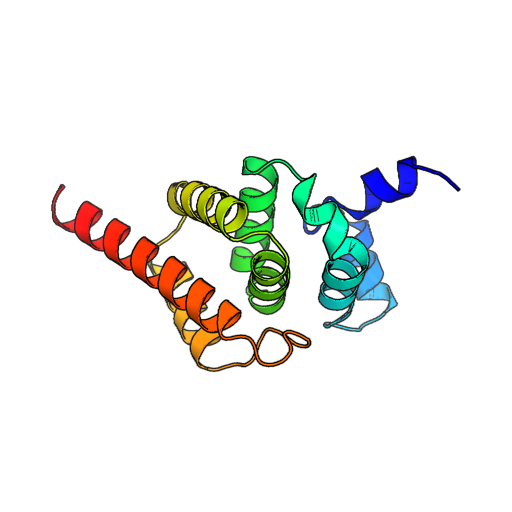0 97 MET A N 1
ATOM 786 C CA . MET A 1 97 ? 0.492 -0.840 10.809 1.00 81.00 97 MET A CA 1
ATOM 787 C C . MET A 1 97 ? 1.468 0.346 10.887 1.00 81.00 97 MET A C 1
ATOM 789 O O . MET A 1 97 ? 2.666 0.152 10.711 1.00 81.00 97 MET A O 1
ATOM 793 N N . ILE A 1 98 ? 1.000 1.573 11.154 1.00 81.75 98 ILE A N 1
ATOM 794 C CA . ILE A 1 98 ? 1.881 2.750 11.292 1.00 81.75 98 ILE A CA 1
ATOM 795 C C . ILE A 1 98 ? 2.900 2.539 12.419 1.00 81.75 98 ILE A C 1
ATOM 797 O O . ILE A 1 98 ? 4.080 2.853 12.252 1.00 81.75 98 ILE A O 1
ATOM 801 N N . SER A 1 99 ? 2.455 2.024 13.567 1.00 81.56 99 SER A N 1
ATOM 802 C CA . SER A 1 99 ? 3.323 1.741 14.709 1.00 81.56 99 SER A CA 1
ATOM 803 C C . SER A 1 99 ? 4.392 0.705 14.377 1.00 81.56 99 SER A C 1
ATOM 805 O O . SER A 1 99 ? 5.547 0.909 14.749 1.00 81.56 99 SER A O 1
ATOM 807 N N . ASP A 1 100 ? 4.041 -0.350 13.644 1.00 78.50 100 ASP A N 1
ATOM 808 C CA . ASP A 1 100 ? 5.010 -1.325 13.150 1.00 78.50 100 ASP A CA 1
ATOM 809 C C . ASP A 1 100 ? 5.994 -0.641 12.207 1.00 78.50 100 ASP A C 1
ATOM 811 O O . ASP A 1 100 ? 7.199 -0.671 12.451 1.00 78.50 100 ASP A O 1
ATOM 815 N N . LEU A 1 101 ? 5.489 0.063 11.187 1.00 75.56 101 LEU A N 1
ATOM 816 C CA . LEU A 1 101 ? 6.283 0.753 10.167 1.00 75.56 101 LEU A CA 1
ATOM 817 C C . LEU A 1 101 ? 7.307 1.742 10.737 1.00 75.56 101 LEU A C 1
ATOM 819 O O . LEU A 1 101 ? 8.373 1.909 10.153 1.00 75.56 101 LEU A O 1
ATOM 823 N N . LYS A 1 102 ? 7.006 2.382 11.873 1.00 76.75 102 LYS A N 1
ATOM 824 C CA . LYS A 1 102 ? 7.946 3.259 12.591 1.00 76.75 102 LYS A CA 1
ATOM 825 C C . LYS A 1 102 ? 9.041 2.487 13.335 1.00 76.75 102 LYS A C 1
ATOM 827 O O . LYS A 1 102 ? 10.133 3.015 13.514 1.00 76.75 102 LYS A O 1
ATOM 832 N N . LYS A 1 103 ? 8.753 1.265 13.793 1.00 72.88 103 LYS A N 1
ATOM 833 C CA . LYS A 1 103 ? 9.684 0.422 14.562 1.00 72.88 103 LYS A CA 1
ATOM 834 C C . LYS A 1 103 ? 10.652 -0.363 13.682 1.00 72.88 103 LYS A C 1
ATOM 836 O O . LYS A 1 103 ? 11.685 -0.796 14.185 1.00 72.88 103 LYS A O 1
ATOM 841 N N . SER A 1 104 ? 10.330 -0.603 12.410 1.00 62.97 104 SER A N 1
ATOM 842 C CA . SER A 1 104 ? 11.160 -1.447 11.542 1.00 62.97 104 SER A CA 1
ATOM 843 C C . SER A 1 104 ? 11.516 -0.784 10.211 1.00 62.97 104 SER A C 1
ATOM 845 O O . SER A 1 104 ? 10.693 -0.157 9.552 1.00 62.97 104 SER A O 1
ATOM 847 N N . ASN A 1 105 ? 12.757 -0.993 9.765 1.00 59.69 105 ASN A N 1
ATOM 848 C CA . ASN A 1 105 ? 13.232 -0.594 8.439 1.00 59.69 105 ASN A CA 1
ATOM 849 C C . ASN A 1 105 ? 12.692 -1.558 7.366 1.00 59.69 105 ASN A C 1
ATOM 851 O O . ASN A 1 105 ? 13.419 -2.396 6.836 1.00 59.69 105 ASN A O 1
ATOM 855 N N . PHE A 1 106 ? 11.393 -1.476 7.070 1.00 63.34 106 PHE A N 1
ATOM 856 C CA . PHE A 1 106 ? 10.701 -2.425 6.186 1.00 63.34 106 PHE A CA 1
ATOM 857 C C . PHE A 1 106 ? 11.058 -2.313 4.705 1.00 63.34 106 PHE A C 1
ATOM 859 O O . PHE A 1 106 ? 10.820 -3.256 3.950 1.00 63.34 106 PHE A O 1
ATOM 866 N N . CYS A 1 107 ? 11.633 -1.192 4.268 1.00 63.66 107 CYS A N 1
ATOM 867 C CA . CYS A 1 107 ? 12.119 -1.096 2.900 1.00 63.66 107 CYS A CA 1
ATOM 868 C C . CYS A 1 107 ? 13.535 -1.669 2.812 1.00 63.66 107 CYS A C 1
ATOM 870 O O . CYS A 1 107 ? 14.520 -0.979 3.073 1.00 63.66 107 CYS A O 1
ATOM 872 N N . LEU A 1 108 ? 13.627 -2.938 2.412 1.00 62.84 108 LEU A N 1
ATOM 873 C CA . LEU A 1 108 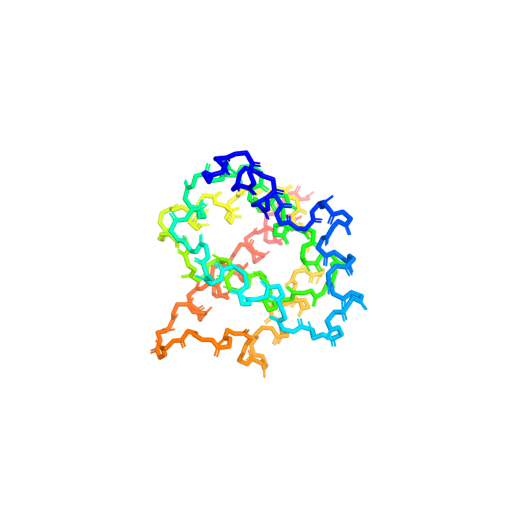? 14.879 -3.698 2.326 1.00 62.84 108 LEU A CA 1
ATOM 874 C C . LEU A 1 108 ? 15.934 -3.044 1.420 1.00 62.84 108 LEU A C 1
ATOM 876 O O . LEU A 1 108 ? 17.118 -3.328 1.571 1.00 62.84 108 LEU A O 1
ATOM 880 N N . MET A 1 109 ? 15.518 -2.232 0.441 1.00 59.66 109 MET A N 1
ATOM 881 C CA . MET A 1 109 ? 16.405 -1.685 -0.595 1.00 59.66 109 MET A CA 1
ATOM 882 C C . MET A 1 109 ? 16.104 -0.218 -0.949 1.00 59.66 109 MET A C 1
ATOM 884 O O . MET A 1 109 ? 16.527 0.259 -2.007 1.00 59.66 109 MET A O 1
ATOM 888 N N . CYS A 1 110 ? 15.394 0.517 -0.084 1.00 61.94 110 CYS A N 1
ATOM 889 C CA . CYS A 1 110 ? 15.321 1.975 -0.184 1.00 61.94 110 CYS A CA 1
ATOM 890 C C . CYS A 1 110 ? 16.666 2.538 0.263 1.00 61.94 110 CYS A C 1
ATOM 892 O O . CYS A 1 110 ? 16.902 2.727 1.450 1.00 61.94 110 CYS A O 1
ATOM 894 N N . SER A 1 111 ? 17.565 2.784 -0.686 1.00 51.34 111 SER A N 1
ATOM 895 C CA . SER A 1 111 ? 18.822 3.477 -0.418 1.00 51.34 111 SER A CA 1
ATOM 896 C C . SER A 1 111 ? 18.517 4.859 0.164 1.00 51.34 111 SER A C 1
ATOM 898 O O . SER A 1 111 ? 18.074 5.735 -0.578 1.00 51.34 111 SER A O 1
ATOM 900 N N . SER A 1 112 ? 18.694 5.022 1.476 1.00 50.97 112 SER A N 1
ATOM 901 C CA . SER A 1 112 ? 18.959 6.292 2.176 1.00 50.97 112 SER A CA 1
ATOM 902 C C . SER A 1 112 ? 17.992 7.464 1.941 1.00 50.97 112 SER A C 1
ATOM 904 O O . SER A 1 112 ? 18.303 8.594 2.296 1.00 50.97 112 SER A O 1
ATOM 906 N N . ASN A 1 113 ? 16.836 7.233 1.323 1.00 56.28 113 ASN A N 1
ATOM 907 C CA . ASN A 1 113 ? 15.867 8.269 1.004 1.00 56.28 113 ASN A CA 1
ATOM 908 C C . ASN A 1 113 ? 14.785 8.274 2.082 1.00 56.28 113 ASN A C 1
ATOM 910 O O . ASN A 1 113 ? 14.109 7.258 2.265 1.00 56.28 113 ASN A O 1
ATOM 914 N N . ASN A 1 114 ? 14.518 9.446 2.669 1.00 69.31 114 ASN A N 1
ATOM 915 C CA . ASN A 1 114 ? 13.421 9.738 3.615 1.00 69.31 114 ASN A CA 1
ATOM 916 C C . ASN A 1 114 ? 12.012 9.449 3.048 1.00 69.31 114 ASN A C 1
ATOM 918 O O . ASN A 1 114 ? 10.991 9.829 3.611 1.00 69.31 114 ASN A O 1
ATOM 922 N N . ARG A 1 115 ? 11.911 8.782 1.897 1.00 80.06 115 ARG A N 1
ATOM 923 C CA . ARG A 1 115 ? 10.658 8.434 1.239 1.00 80.06 115 ARG A CA 1
ATOM 924 C C . ARG A 1 115 ? 9.801 7.507 2.094 1.00 80.06 115 ARG A C 1
ATOM 926 O O . ARG A 1 115 ? 8.587 7.680 2.099 1.00 80.06 115 ARG A O 1
ATOM 933 N N . CYS A 1 116 ? 10.415 6.572 2.822 1.00 80.69 116 CYS A N 1
ATOM 934 C CA . CYS A 1 116 ? 9.689 5.722 3.765 1.00 80.69 116 CYS A CA 1
ATOM 935 C C . CYS A 1 116 ? 9.017 6.569 4.851 1.00 80.69 116 CYS A C 1
ATOM 937 O O . CYS A 1 116 ? 7.822 6.424 5.084 1.00 80.69 116 CYS A O 1
ATOM 939 N N . GLU A 1 117 ? 9.754 7.513 5.438 1.00 82.25 117 GLU A N 1
ATOM 940 C CA . GLU A 1 117 ? 9.230 8.441 6.446 1.00 82.25 117 GLU A CA 1
ATOM 941 C C . GLU A 1 117 ? 8.101 9.307 5.880 1.00 82.25 117 GLU A C 1
ATOM 943 O O . GLU A 1 117 ? 7.057 9.455 6.508 1.00 82.25 117 GLU A O 1
ATOM 948 N N . VAL A 1 118 ? 8.257 9.810 4.649 1.00 85.88 118 VAL A N 1
ATOM 949 C CA . VAL A 1 118 ? 7.211 10.578 3.956 1.00 85.88 118 VAL A CA 1
ATOM 950 C C . VAL A 1 118 ? 5.945 9.743 3.745 1.00 85.88 118 VAL A C 1
ATOM 952 O O . VAL A 1 118 ? 4.840 10.269 3.879 1.00 85.88 118 VAL A O 1
ATOM 955 N N . ILE A 1 119 ? 6.076 8.459 3.402 1.00 85.88 119 ILE A N 1
ATOM 956 C CA . ILE A 1 119 ? 4.931 7.552 3.249 1.00 85.88 119 ILE A CA 1
ATOM 957 C C . ILE A 1 119 ? 4.242 7.346 4.594 1.00 85.88 119 ILE A C 1
ATOM 959 O O . ILE A 1 119 ? 3.031 7.545 4.679 1.00 85.88 119 ILE A O 1
ATOM 963 N N . VAL A 1 120 ? 5.003 7.016 5.640 1.00 86.31 120 VAL A N 1
ATOM 964 C CA . VAL A 1 120 ? 4.472 6.805 6.993 1.00 86.31 120 VAL A CA 1
ATOM 965 C C . VAL A 1 120 ? 3.744 8.055 7.488 1.00 86.31 120 VAL A C 1
ATOM 967 O O . VAL A 1 120 ? 2.587 7.958 7.889 1.00 86.31 120 VAL A O 1
ATOM 970 N N . ALA A 1 121 ? 4.355 9.235 7.362 1.00 87.38 121 ALA A N 1
ATOM 971 C CA . ALA A 1 121 ? 3.748 10.504 7.760 1.00 87.38 121 ALA A CA 1
ATOM 972 C C . ALA A 1 121 ? 2.455 10.811 6.984 1.00 87.38 121 ALA A C 1
ATOM 974 O O . ALA A 1 121 ? 1.493 11.341 7.539 1.00 87.38 121 ALA A O 1
ATOM 975 N N . ARG A 1 122 ? 2.393 10.465 5.691 1.00 87.94 122 ARG A N 1
ATOM 976 C CA . ARG A 1 122 ? 1.174 10.640 4.885 1.00 87.94 122 ARG A CA 1
ATOM 977 C C . ARG A 1 122 ? 0.059 9.694 5.308 1.00 87.94 122 ARG A C 1
ATOM 979 O O . ARG A 1 122 ? -1.081 10.139 5.395 1.00 87.94 122 ARG A O 1
ATOM 986 N N . ILE A 1 123 ? 0.373 8.426 5.566 1.00 85.56 123 ILE A N 1
ATOM 987 C CA . ILE A 1 123 ? -0.609 7.450 6.059 1.00 85.56 123 ILE A CA 1
ATOM 988 C C . ILE A 1 123 ? -1.126 7.892 7.434 1.00 85.56 123 ILE A C 1
ATOM 990 O O . ILE A 1 123 ? -2.332 7.913 7.657 1.00 85.56 123 ILE A O 1
ATOM 994 N N . GLU A 1 124 ? -0.236 8.332 8.323 1.00 88.38 124 GLU A N 1
ATOM 995 C CA . GLU A 1 124 ? -0.593 8.841 9.650 1.00 88.38 124 GLU A CA 1
ATOM 996 C C . GLU A 1 124 ? -1.513 10.064 9.581 1.00 88.38 124 GLU A C 1
ATOM 998 O O . GLU A 1 124 ? -2.547 10.096 10.249 1.00 88.38 124 GLU A O 1
ATOM 1003 N N . ASN A 1 125 ? -1.207 11.033 8.714 1.00 88.12 125 ASN A N 1
ATOM 1004 C CA . ASN A 1 125 ? -2.077 12.189 8.498 1.00 88.12 125 ASN A CA 1
ATOM 1005 C C . ASN A 1 125 ? -3.457 11.794 7.954 1.00 88.12 125 ASN A C 1
ATOM 1007 O O . ASN A 1 125 ? -4.460 12.366 8.374 1.00 88.12 125 ASN A O 1
ATOM 1011 N N . ILE A 1 126 ? -3.532 10.806 7.056 1.00 85.69 126 ILE A N 1
ATOM 1012 C CA . ILE A 1 126 ? -4.812 10.289 6.550 1.00 85.69 126 ILE A CA 1
ATOM 1013 C C . ILE A 1 126 ? -5.632 9.683 7.691 1.00 85.69 126 ILE A C 1
ATOM 1015 O O . ILE A 1 126 ? -6.791 10.055 7.866 1.00 85.69 126 ILE A O 1
ATOM 1019 N N . VAL A 1 127 ? -5.034 8.806 8.502 1.00 85.69 127 VAL A N 1
ATOM 1020 C CA . VAL A 1 127 ? -5.719 8.176 9.643 1.00 85.69 127 VAL A CA 1
ATOM 1021 C C . VAL A 1 127 ? -6.193 9.227 10.646 1.00 85.69 127 VAL A C 1
ATOM 1023 O O . VAL A 1 127 ? -7.339 9.173 11.093 1.00 85.69 127 VAL A O 1
ATOM 1026 N N . LYS A 1 128 ? -5.346 10.213 10.967 1.00 86.69 128 LYS A N 1
ATOM 1027 C CA . LYS A 1 128 ? -5.702 11.324 11.858 1.00 86.69 128 LYS A CA 1
ATOM 1028 C C . LYS A 1 128 ? -6.908 12.101 11.328 1.00 86.69 128 LYS A C 1
ATOM 1030 O O . LYS A 1 128 ? -7.853 12.321 12.078 1.00 86.69 128 LYS A O 1
ATOM 1035 N N . ASN A 1 129 ? -6.907 12.449 10.043 1.00 84.38 129 ASN A N 1
ATOM 1036 C CA . ASN A 1 129 ? -8.003 13.188 9.418 1.00 84.38 129 ASN A CA 1
ATOM 1037 C C . ASN A 1 129 ? -9.312 12.387 9.412 1.00 84.38 129 ASN A C 1
ATOM 1039 O O . ASN A 1 129 ? -10.356 12.945 9.741 1.00 84.38 129 ASN A O 1
ATOM 1043 N N . ILE A 1 130 ? -9.261 11.085 9.104 1.00 82.62 130 ILE A N 1
ATOM 1044 C CA . ILE A 1 130 ? -10.442 10.207 9.147 1.00 82.62 130 ILE A CA 1
ATOM 1045 C C . ILE A 1 130 ? -11.014 10.149 10.569 1.00 82.62 130 ILE A C 1
ATOM 1047 O O . ILE A 1 130 ? -12.219 10.304 10.749 1.00 82.62 130 ILE A O 1
ATOM 1051 N N . ARG A 1 131 ? -10.162 9.978 11.593 1.00 81.88 131 ARG A N 1
ATOM 1052 C CA . ARG A 1 131 ? -10.598 9.951 13.001 1.00 81.88 131 ARG A CA 1
ATOM 1053 C C . ARG A 1 131 ? -11.223 11.271 13.437 1.00 81.88 131 ARG A C 1
ATOM 1055 O O . ARG A 1 131 ? -12.282 11.255 14.055 1.00 81.88 131 ARG A O 1
ATOM 1062 N N . SER A 1 132 ? -10.593 12.399 13.109 1.00 80.00 132 SER A N 1
ATOM 1063 C CA . SER A 1 132 ? -11.136 13.724 13.418 1.00 80.00 132 SER A CA 1
ATOM 1064 C C . SER A 1 132 ? -12.491 13.942 12.744 1.00 80.00 132 SER A C 1
ATOM 1066 O O . SER A 1 132 ? -13.420 14.403 13.397 1.00 80.00 132 SER A O 1
ATOM 1068 N N . TYR A 1 133 ? -12.638 13.553 11.476 1.00 75.69 133 TYR A N 1
ATOM 1069 C CA . TYR A 1 133 ? -13.913 13.664 10.767 1.00 75.69 133 TYR A CA 1
ATOM 1070 C C . TYR A 1 133 ? -15.001 12.777 11.393 1.00 75.69 133 TYR A C 1
ATOM 1072 O O . TYR A 1 133 ? -16.099 13.248 11.667 1.00 75.69 133 TYR A O 1
ATOM 1080 N N . ALA A 1 134 ? -14.679 11.522 11.721 1.00 75.38 134 ALA A N 1
ATOM 1081 C CA . ALA A 1 134 ? -15.604 10.611 12.397 1.00 75.38 134 ALA A CA 1
ATOM 1082 C C . ALA A 1 134 ? -16.012 11.082 13.807 1.00 75.38 134 ALA A C 1
ATOM 1084 O O . ALA A 1 134 ? -17.092 10.735 14.278 1.00 75.38 134 ALA A O 1
ATOM 1085 N N . TYR A 1 135 ? -15.158 11.853 14.488 1.00 70.50 135 TYR A N 1
ATOM 1086 C CA . TYR A 1 135 ? -15.449 12.428 15.802 1.00 70.50 135 TYR A CA 1
ATOM 1087 C C . TYR A 1 135 ? -16.333 13.681 15.719 1.00 70.50 135 TYR A C 1
ATOM 1089 O O . TYR A 1 135 ? -17.201 13.864 16.564 1.00 70.50 135 TYR A O 1
ATOM 1097 N N . HIS A 1 136 ? -16.129 14.533 14.708 1.00 65.25 136 HIS A N 1
ATOM 1098 C CA . HIS A 1 136 ? -16.854 15.801 14.552 1.00 65.25 136 HIS A CA 1
ATOM 1099 C C . HIS A 1 136 ? -18.157 15.703 13.743 1.00 65.25 136 HIS A C 1
ATOM 1101 O O . HIS A 1 136 ? -18.947 16.640 13.775 1.00 65.25 136 HIS A O 1
ATOM 1107 N N . CYS A 1 137 ? -18.381 14.606 13.017 1.00 60.09 137 CYS A N 1
ATOM 1108 C CA . CYS A 1 137 ? -19.615 14.356 12.261 1.00 60.09 137 CYS A CA 1
ATOM 1109 C C . CYS A 1 137 ? -20.563 13.350 12.945 1.00 60.09 137 CYS A C 1
ATOM 1111 O O . CYS A 1 137 ? -21.432 12.790 12.277 1.00 60.09 137 CYS A O 1
ATOM 1113 N N . LYS A 1 138 ? -20.381 13.108 14.249 1.00 48.75 138 LYS A N 1
ATOM 1114 C CA . LYS A 1 138 ? -21.387 12.487 15.126 1.00 48.75 138 LYS A CA 1
ATOM 1115 C C . LYS A 1 138 ? -22.278 13.559 15.736 1.00 48.75 138 LYS A C 1
ATOM 1117 O O . LYS A 1 138 ? -23.463 13.237 15.953 1.00 48.75 138 LYS A O 1
#